Protein AF-A0A2N2DV32-F1 (afdb_monomer_lite)

Sequence (86 aa):
MTPSDPATRKPLCGTLKGAGIRLEKGTARSCDKCKLGAPDSNVPGKGQCVALRNKMGVIWKRFIPDYYNMTCDHFEEGEIDFREHV

Structure (mmCIF, N/CA/C/O backbone):
data_AF-A0A2N2DV32-F1
#
_entry.id   AF-A0A2N2DV32-F1
#
loop_
_atom_site.group_PDB
_atom_site.id
_atom_site.type_symbol
_atom_site.label_atom_id
_atom_site.label_alt_id
_atom_site.label_comp_id
_atom_site.label_asym_id
_atom_site.label_entity_id
_atom_site.label_seq_id
_atom_site.pdbx_PDB_ins_code
_atom_site.Cartn_x
_atom_site.Cartn_y
_atom_site.Cartn_z
_atom_site.occupancy
_atom_site.B_iso_or_equiv
_atom_site.auth_seq_id
_atom_site.auth_comp_id
_atom_site.auth_asym_id
_atom_site.auth_atom_id
_atom_site.pdbx_PDB_model_num
ATOM 1 N N . MET A 1 1 ? -12.165 32.1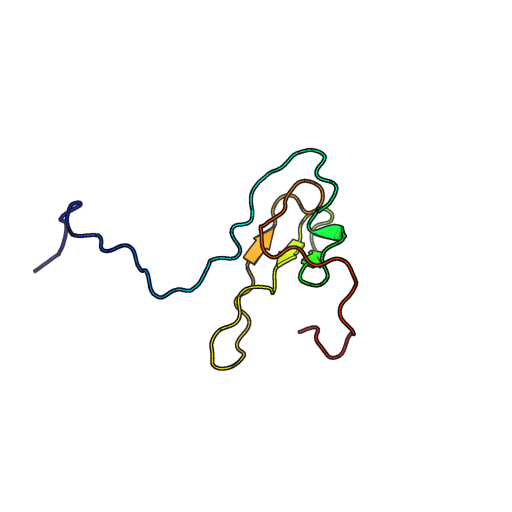40 -22.773 1.00 41.12 1 MET A N 1
ATOM 2 C CA . MET A 1 1 ? -13.160 31.048 -22.838 1.00 41.12 1 MET A CA 1
ATOM 3 C C . MET A 1 1 ? -12.822 30.041 -21.748 1.00 41.12 1 MET A C 1
ATOM 5 O O . MET A 1 1 ? -11.940 29.215 -21.929 1.00 41.12 1 MET A O 1
ATOM 9 N N . THR A 1 2 ? -13.422 30.202 -20.573 1.00 51.91 2 THR A N 1
ATOM 10 C CA . THR A 1 2 ? -13.243 29.344 -19.390 1.00 51.91 2 THR A CA 1
ATOM 11 C C . THR A 1 2 ? -14.244 28.188 -19.432 1.00 51.91 2 THR A C 1
ATOM 13 O O . THR A 1 2 ? -15.438 28.465 -1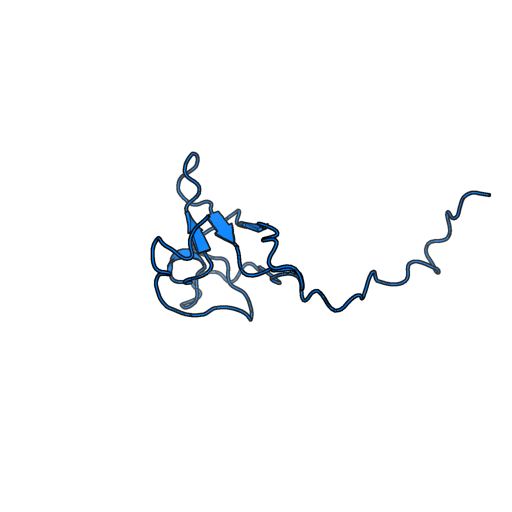9.544 1.00 51.91 2 THR A O 1
ATOM 16 N N . PRO A 1 3 ? -13.821 26.917 -19.329 1.00 47.06 3 PRO A N 1
ATOM 17 C CA . PRO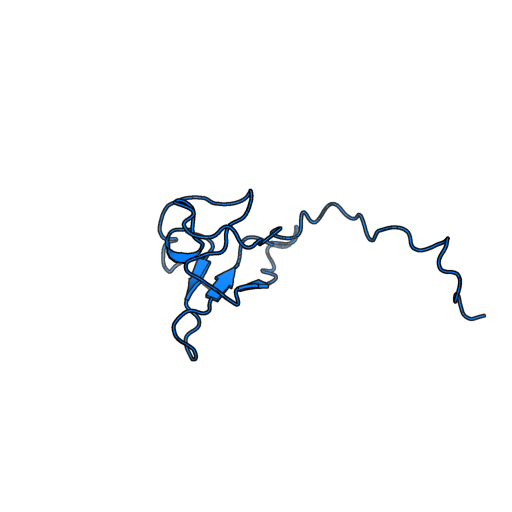 A 1 3 ? -14.755 25.806 -19.239 1.00 47.06 3 PRO A CA 1
ATOM 18 C C . PRO A 1 3 ? -15.132 25.589 -17.769 1.00 47.06 3 PRO A C 1
ATOM 20 O O . PRO A 1 3 ? -14.446 24.883 -17.032 1.00 47.06 3 PRO A O 1
ATOM 23 N N . SER A 1 4 ? -16.216 26.238 -17.344 1.00 54.41 4 SER A N 1
ATOM 24 C CA . SER A 1 4 ? -16.787 26.139 -15.992 1.00 54.41 4 SER A CA 1
ATOM 25 C C . SER A 1 4 ? -17.954 25.145 -15.902 1.00 54.41 4 SER A C 1
ATOM 27 O O . SER A 1 4 ? -18.636 25.110 -14.881 1.00 54.41 4 SER A O 1
ATOM 29 N N . ASP A 1 5 ? -18.208 24.346 -16.945 1.00 45.59 5 ASP A N 1
ATOM 30 C CA . ASP A 1 5 ? -19.374 23.461 -16.988 1.00 45.59 5 ASP A CA 1
ATOM 31 C C . ASP A 1 5 ? -19.145 22.139 -16.228 1.00 45.59 5 ASP A C 1
ATOM 33 O O . ASP A 1 5 ? -18.244 21.362 -16.570 1.00 45.59 5 ASP A O 1
ATOM 37 N N . PRO A 1 6 ? -19.976 21.817 -15.217 1.00 54.88 6 PRO A N 1
ATOM 38 C CA . PRO A 1 6 ? -19.868 20.573 -14.455 1.00 54.88 6 PRO A CA 1
ATOM 39 C C . PRO A 1 6 ? -20.283 19.325 -15.255 1.00 54.88 6 PRO A C 1
ATOM 41 O O . PRO A 1 6 ? -19.918 18.218 -14.864 1.00 54.88 6 PRO A O 1
ATOM 44 N N . ALA A 1 7 ? -20.991 19.482 -16.381 1.00 53.44 7 ALA A N 1
ATOM 45 C CA . ALA A 1 7 ? -21.476 18.379 -17.221 1.00 53.44 7 ALA A CA 1
ATOM 46 C C . ALA A 1 7 ? -20.419 17.813 -18.192 1.00 53.44 7 ALA A C 1
ATOM 48 O O . ALA A 1 7 ? -20.586 16.715 -18.719 1.00 53.44 7 ALA A O 1
ATOM 49 N N . THR A 1 8 ? -19.312 18.529 -18.409 1.00 46.03 8 THR A N 1
ATOM 50 C CA . THR A 1 8 ? -18.267 18.164 -19.385 1.00 46.03 8 THR A CA 1
ATOM 51 C C . THR A 1 8 ? -16.997 17.628 -18.733 1.00 46.03 8 THR A C 1
ATOM 53 O O . THR A 1 8 ? -15.978 17.450 -19.407 1.00 46.03 8 THR A O 1
ATOM 56 N N . ARG A 1 9 ? -17.032 17.322 -17.427 1.00 47.09 9 ARG A N 1
ATOM 57 C CA . ARG A 1 9 ? -15.957 16.571 -16.771 1.00 47.09 9 ARG A CA 1
ATOM 58 C C . ARG A 1 9 ? -15.972 15.141 -17.304 1.00 47.09 9 ARG A C 1
ATOM 60 O O . ARG A 1 9 ? -16.528 14.241 -16.682 1.00 47.09 9 ARG A O 1
ATOM 67 N N . LYS A 1 10 ? -15.327 14.918 -18.455 1.00 44.47 10 LYS A N 1
ATOM 68 C CA . LYS A 1 10 ? -14.823 13.587 -18.801 1.00 44.47 10 LYS A CA 1
ATOM 69 C C . LYS A 1 10 ? -14.072 13.089 -17.563 1.00 44.47 10 LYS A C 1
ATOM 71 O O . LYS A 1 10 ? -13.171 13.804 -17.109 1.00 44.47 10 LYS A O 1
ATOM 76 N N . PRO A 1 11 ? -14.397 11.912 -16.997 1.00 46.25 11 PRO A N 1
ATOM 77 C CA . PRO A 1 11 ? -13.451 11.290 -16.091 1.00 46.25 11 PRO A CA 1
ATOM 78 C C . PRO A 1 11 ? -12.135 11.219 -16.866 1.00 46.25 11 PRO A C 1
ATOM 80 O O . PRO A 1 11 ? -12.138 10.884 -18.054 1.00 46.25 11 PRO A O 1
ATOM 83 N N . LEU A 1 12 ? -11.027 11.600 -16.234 1.00 49.03 12 LEU A N 1
ATOM 84 C CA . LEU A 1 12 ? -9.678 11.393 -16.757 1.00 49.03 12 LEU A CA 1
ATOM 85 C C . LEU A 1 12 ? -9.417 9.876 -16.814 1.00 49.03 12 LEU A C 1
ATOM 87 O O . LEU A 1 12 ? -8.592 9.338 -16.090 1.00 49.03 12 LEU A O 1
ATOM 91 N N . CYS A 1 13 ? -10.180 9.159 -17.635 1.00 39.09 13 CYS A N 1
ATOM 92 C CA . CYS A 1 13 ? -10.088 7.735 -17.878 1.00 39.09 13 CYS A CA 1
ATOM 93 C C . CYS A 1 13 ? -9.127 7.537 -19.052 1.00 39.09 13 CYS A C 1
ATOM 95 O O . CYS A 1 13 ? -9.482 7.067 -20.127 1.00 39.09 13 CYS A O 1
ATOM 97 N N . GLY A 1 14 ? -7.878 7.947 -18.836 1.00 36.09 14 GLY A N 1
ATOM 98 C CA . GLY A 1 14 ? -6.800 7.040 -19.184 1.00 36.09 14 GLY A CA 1
ATOM 99 C C . GLY A 1 14 ? -6.818 5.957 -18.113 1.00 36.09 14 GLY A C 1
ATOM 100 O O . GLY A 1 14 ? -6.926 6.278 -16.933 1.00 36.09 14 GLY A O 1
ATOM 101 N N . THR A 1 15 ? -6.775 4.695 -18.515 1.00 40.03 15 THR A N 1
ATOM 102 C CA . THR A 1 15 ? -6.838 3.475 -17.695 1.00 40.03 15 THR A CA 1
ATOM 103 C C . THR A 1 15 ? -5.653 3.324 -16.728 1.00 40.03 15 THR A C 1
ATOM 105 O O . THR A 1 15 ? -5.024 2.276 -16.644 1.00 40.03 15 THR A O 1
ATOM 108 N N . LEU A 1 16 ? -5.300 4.367 -15.987 1.00 43.88 16 LEU A N 1
ATOM 109 C CA . LEU A 1 16 ? -4.546 4.240 -14.758 1.00 43.88 16 LEU A CA 1
ATOM 110 C C . LEU A 1 16 ? -5.583 3.828 -13.724 1.00 43.88 16 LEU A C 1
ATOM 112 O O . LEU A 1 16 ? -6.272 4.679 -13.161 1.00 43.88 16 LEU A O 1
ATOM 116 N N . LYS A 1 17 ? -5.737 2.514 -13.511 1.00 49.16 17 LYS A N 1
ATOM 117 C CA . LYS A 1 17 ? -6.314 2.017 -12.261 1.00 49.16 17 LYS A CA 1
ATOM 118 C C . LYS A 1 17 ? -5.487 2.677 -11.159 1.00 49.16 17 LYS A C 1
ATOM 120 O O . LYS A 1 17 ? -4.359 2.269 -10.899 1.00 49.16 17 LYS A O 1
ATOM 125 N N . GLY A 1 18 ? -5.978 3.784 -10.598 1.00 54.47 18 GLY A N 1
ATOM 126 C CA . GLY A 1 18 ? -5.401 4.327 -9.380 1.00 54.47 18 GLY A CA 1
ATOM 127 C C . GLY A 1 18 ? -5.359 3.176 -8.388 1.00 54.47 18 GLY A C 1
ATOM 128 O O . GLY A 1 18 ? -6.258 2.338 -8.417 1.00 54.47 18 GLY A O 1
ATOM 129 N N . ALA A 1 19 ? -4.335 3.116 -7.538 1.00 60.72 19 ALA A N 1
ATOM 130 C CA . ALA A 1 19 ? -4.149 1.983 -6.635 1.00 60.72 19 ALA A CA 1
ATOM 131 C C . ALA A 1 19 ? -5.383 1.677 -5.760 1.00 60.72 19 ALA A C 1
ATOM 133 O O . ALA A 1 19 ? -5.392 0.651 -5.107 1.00 60.72 19 ALA A O 1
ATOM 134 N N . GLY A 1 20 ? -6.428 2.522 -5.749 1.00 79.06 20 GLY A N 1
ATOM 135 C CA . GLY A 1 20 ? -7.749 2.158 -5.230 1.00 79.06 20 GLY A CA 1
ATOM 136 C C . GLY A 1 20 ? -7.712 1.855 -3.741 1.00 79.06 20 GLY A C 1
ATOM 137 O O . GLY A 1 20 ? -8.513 1.060 -3.256 1.00 79.06 20 GLY A O 1
ATOM 138 N N . ILE A 1 21 ? -6.734 2.448 -3.050 1.00 88.50 21 ILE A N 1
ATOM 139 C CA . ILE A 1 21 ? -6.455 2.195 -1.646 1.00 88.50 21 ILE A CA 1
ATOM 140 C C . ILE A 1 21 ? -7.664 2.667 -0.855 1.00 88.50 21 ILE A C 1
ATOM 142 O O . ILE A 1 21 ? -8.043 3.839 -0.909 1.00 88.50 21 ILE A O 1
ATOM 146 N N . ARG A 1 22 ? -8.277 1.730 -0.145 1.00 92.38 22 ARG A N 1
ATOM 147 C CA . ARG A 1 22 ? -9.502 1.927 0.620 1.00 92.38 22 ARG A CA 1
ATOM 148 C C . ARG A 1 22 ? -9.310 1.409 2.034 1.00 92.38 22 ARG A C 1
ATOM 150 O O . ARG A 1 22 ? -8.497 0.520 2.276 1.00 92.38 22 ARG A O 1
ATOM 157 N N . LEU A 1 23 ? -10.063 1.989 2.959 1.00 92.00 23 LEU A N 1
ATOM 158 C CA . LEU A 1 23 ? -10.095 1.541 4.342 1.00 92.00 23 LEU A CA 1
ATOM 159 C C . LEU A 1 23 ? -10.928 0.259 4.443 1.00 92.00 23 LEU A C 1
ATOM 161 O O . LEU A 1 23 ? -12.098 0.251 4.071 1.00 92.00 23 LEU A O 1
ATOM 165 N N . GLU A 1 24 ? -10.327 -0.795 4.979 1.00 91.81 24 GLU A N 1
ATOM 166 C CA . GLU A 1 24 ? -10.961 -2.081 5.256 1.00 91.81 24 GLU A CA 1
ATOM 167 C C . GLU A 1 24 ? -10.453 -2.550 6.626 1.00 91.81 24 GLU A C 1
ATOM 169 O O . GLU A 1 24 ? -9.415 -3.197 6.751 1.00 91.81 24 GLU A O 1
ATOM 174 N N . LYS A 1 25 ? -11.149 -2.131 7.690 1.00 90.88 25 LYS A N 1
ATOM 175 C CA . LYS A 1 25 ? -10.706 -2.368 9.072 1.00 90.88 25 LYS A CA 1
ATOM 176 C C . LYS A 1 25 ? -10.576 -3.864 9.353 1.00 90.88 25 LYS A C 1
ATOM 178 O O . LYS A 1 25 ? -11.517 -4.612 9.101 1.00 90.88 25 LYS A O 1
ATOM 183 N N . GLY A 1 26 ? -9.436 -4.276 9.909 1.00 88.00 26 GLY A N 1
ATOM 184 C CA . GLY A 1 26 ? -9.169 -5.685 10.211 1.00 88.00 26 GLY A CA 1
ATOM 185 C C . GLY A 1 26 ? -8.993 -6.569 8.973 1.00 88.00 26 GLY A C 1
ATOM 186 O O . GLY A 1 26 ? -9.165 -7.783 9.062 1.00 88.00 26 GLY A O 1
ATOM 187 N N . THR A 1 27 ? -8.680 -5.984 7.814 1.00 89.75 27 THR A N 1
ATOM 188 C CA . THR A 1 27 ? -8.383 -6.759 6.608 1.00 89.75 27 THR A CA 1
ATOM 189 C C . THR A 1 27 ? -7.137 -7.621 6.804 1.00 89.75 27 THR A C 1
ATOM 191 O O . THR A 1 27 ? -6.121 -7.176 7.332 1.00 89.75 27 THR A O 1
ATOM 194 N N . ALA A 1 28 ? -7.192 -8.870 6.339 1.00 90.88 28 ALA A N 1
ATOM 195 C CA . ALA A 1 28 ? -6.026 -9.753 6.326 1.00 90.88 28 ALA A CA 1
ATOM 196 C C . ALA A 1 28 ? -4.978 -9.332 5.277 1.00 90.88 28 ALA A C 1
ATOM 198 O O . ALA A 1 28 ? -3.833 -9.771 5.349 1.00 90.88 28 ALA A O 1
ATOM 199 N N . ARG A 1 29 ? -5.379 -8.480 4.321 1.00 92.75 29 ARG A N 1
ATOM 200 C CA . ARG A 1 29 ? -4.605 -8.027 3.154 1.00 92.75 29 ARG A CA 1
ATOM 201 C C . ARG A 1 29 ? -4.140 -6.580 3.308 1.00 92.75 29 ARG A C 1
ATOM 203 O O . ARG A 1 29 ? -4.262 -5.769 2.387 1.00 92.75 29 ARG A O 1
ATOM 210 N N . SER A 1 30 ? -3.719 -6.225 4.507 1.00 93.38 30 SER A N 1
ATOM 211 C CA . SER A 1 30 ? -3.305 -4.873 4.855 1.00 93.38 30 SER A CA 1
ATOM 212 C C . SER A 1 30 ? -2.037 -4.465 4.096 1.00 93.38 30 SER A C 1
ATOM 214 O O . SER A 1 30 ? -1.237 -5.306 3.681 1.00 93.38 30 SER A O 1
ATOM 216 N N . CYS A 1 31 ? -1.871 -3.163 3.854 1.00 91.62 31 CYS A N 1
ATOM 217 C CA . CYS A 1 31 ? -0.740 -2.631 3.091 1.00 91.62 31 CYS A CA 1
ATOM 218 C C . CYS A 1 31 ? 0.628 -2.967 3.707 1.00 91.62 31 CYS A C 1
ATOM 220 O O . CYS A 1 31 ? 1.600 -3.018 2.962 1.00 91.62 31 CYS A O 1
ATOM 222 N N . ASP A 1 32 ? 0.697 -3.230 5.012 1.00 91.06 32 ASP A N 1
ATOM 223 C CA . ASP A 1 32 ? 1.896 -3.699 5.720 1.00 91.06 32 ASP A CA 1
ATOM 224 C C . ASP A 1 32 ? 2.432 -5.049 5.248 1.00 91.06 32 ASP A C 1
ATOM 226 O O . ASP A 1 32 ? 3.637 -5.269 5.296 1.00 91.06 32 ASP A O 1
ATOM 230 N N . LYS A 1 33 ? 1.558 -5.920 4.746 1.00 91.62 33 LYS A N 1
ATOM 231 C CA . LYS A 1 33 ? 1.909 -7.241 4.205 1.00 91.62 33 LYS A CA 1
ATOM 232 C C . LYS A 1 33 ? 2.046 -7.243 2.686 1.00 91.62 33 LYS A C 1
ATOM 234 O O . LYS A 1 33 ? 2.296 -8.284 2.080 1.00 91.62 33 LYS A O 1
ATOM 239 N N . CYS A 1 34 ? 1.783 -6.102 2.056 1.00 91.19 34 CYS A N 1
ATOM 240 C CA . CYS A 1 34 ? 1.801 -5.974 0.613 1.00 91.19 34 CYS A CA 1
ATOM 241 C C . CYS A 1 34 ? 3.224 -5.698 0.144 1.00 91.19 34 CYS A C 1
ATOM 243 O O . CYS A 1 34 ? 3.832 -4.717 0.564 1.00 91.19 34 CYS A O 1
ATOM 245 N N . LYS A 1 35 ? 3.695 -6.454 -0.847 1.00 90.31 35 LYS A N 1
ATOM 246 C CA . LYS A 1 35 ? 5.019 -6.255 -1.451 1.00 90.31 35 LYS A CA 1
ATOM 247 C C . LYS A 1 35 ? 5.186 -4.873 -2.095 1.00 90.31 35 LYS A C 1
ATOM 249 O O . LYS A 1 35 ? 6.288 -4.391 -2.300 1.00 90.31 35 LYS A O 1
ATOM 254 N N . LEU A 1 36 ? 4.074 -4.233 -2.458 1.00 89.00 36 LEU A N 1
ATOM 255 C CA . LEU A 1 36 ? 4.040 -2.901 -3.070 1.00 89.00 36 LEU A CA 1
ATOM 256 C C . LEU A 1 36 ? 3.857 -1.782 -2.030 1.00 89.00 36 LEU A C 1
ATOM 258 O O . LEU A 1 36 ? 3.749 -0.612 -2.413 1.00 89.00 36 LEU A O 1
ATOM 262 N N . GLY A 1 37 ? 3.753 -2.134 -0.749 1.00 88.94 37 GLY A N 1
ATOM 263 C CA . GLY A 1 37 ? 3.722 -1.218 0.379 1.00 88.94 37 GLY A CA 1
ATOM 264 C C . GLY A 1 37 ? 5.122 -1.039 0.954 1.00 88.94 37 GLY A C 1
ATOM 265 O O . GLY A 1 37 ? 5.843 -2.004 1.168 1.00 88.94 37 GLY A O 1
ATOM 266 N N . ALA A 1 38 ? 5.502 0.209 1.200 1.00 89.44 38 ALA A N 1
ATOM 267 C CA . ALA A 1 38 ? 6.686 0.545 1.973 1.00 89.44 38 ALA A CA 1
ATOM 268 C C . ALA A 1 38 ? 6.266 1.400 3.177 1.00 89.44 38 ALA A C 1
ATOM 270 O O . ALA A 1 38 ? 5.446 2.313 3.007 1.00 89.44 38 ALA A O 1
ATOM 271 N N . PRO A 1 39 ? 6.802 1.150 4.381 1.00 90.38 39 PRO A N 1
ATOM 272 C CA . PRO A 1 39 ? 6.533 1.997 5.534 1.00 90.38 39 PRO A CA 1
ATOM 273 C C . PRO A 1 39 ? 7.092 3.407 5.307 1.00 90.38 39 PRO A C 1
ATOM 275 O O . PRO A 1 39 ? 8.127 3.594 4.664 1.00 90.38 39 PRO A O 1
ATOM 278 N N . ASP A 1 40 ? 6.405 4.420 5.833 1.00 89.25 40 ASP A N 1
ATOM 279 C CA . ASP A 1 40 ? 6.934 5.780 5.833 1.00 89.25 40 ASP A CA 1
ATOM 280 C C . ASP A 1 40 ? 8.104 5.884 6.820 1.00 89.25 40 ASP A C 1
ATOM 282 O O . ASP A 1 40 ? 8.001 5.459 7.970 1.00 89.25 40 ASP A O 1
ATOM 286 N N . SER A 1 41 ? 9.224 6.453 6.373 1.00 87.31 41 SER A N 1
ATOM 287 C CA . SER A 1 41 ? 10.446 6.537 7.182 1.00 87.31 41 SER A CA 1
ATOM 288 C C . SER A 1 41 ? 10.336 7.515 8.354 1.00 87.31 41 SER A C 1
ATOM 290 O O . SER A 1 41 ? 11.115 7.416 9.297 1.00 87.31 41 SER A O 1
ATOM 292 N N . ASN A 1 42 ? 9.402 8.469 8.298 1.00 89.31 42 ASN A N 1
ATOM 293 C CA . ASN A 1 42 ? 9.288 9.543 9.284 1.00 89.31 42 ASN A CA 1
ATOM 294 C C . ASN A 1 42 ? 8.133 9.315 10.260 1.00 89.31 42 ASN A C 1
ATOM 296 O O . ASN A 1 42 ? 8.234 9.693 11.426 1.00 89.31 42 ASN A O 1
ATOM 300 N N . VAL A 1 43 ? 7.018 8.744 9.789 1.00 88.19 43 VAL A N 1
ATOM 301 C CA . VAL A 1 43 ? 5.804 8.577 10.596 1.00 88.19 43 VAL A CA 1
ATOM 302 C C . VAL A 1 43 ? 5.410 7.102 10.692 1.00 88.19 43 VAL A C 1
ATOM 304 O O . VAL A 1 43 ? 4.854 6.556 9.734 1.00 88.19 43 VAL A O 1
ATOM 307 N N . PRO A 1 44 ? 5.610 6.459 11.859 1.00 86.25 44 PRO A N 1
ATOM 308 C CA . PRO A 1 44 ? 5.204 5.074 12.047 1.00 86.25 44 PRO A CA 1
ATOM 309 C C . PRO A 1 44 ? 3.684 4.930 11.883 1.00 86.25 44 PRO A C 1
ATOM 311 O O . PRO A 1 44 ? 2.905 5.766 12.341 1.00 86.25 44 PRO A O 1
ATOM 314 N N . GLY A 1 45 ? 3.261 3.863 11.204 1.00 89.25 45 GLY A N 1
ATOM 315 C CA . GLY A 1 45 ? 1.851 3.573 10.912 1.00 89.25 45 GLY A CA 1
ATOM 316 C C . GLY A 1 45 ? 1.300 4.208 9.636 1.00 89.25 45 GLY A C 1
ATOM 317 O O . GLY A 1 45 ? 0.152 3.951 9.272 1.00 89.25 45 GLY A O 1
ATOM 318 N N . LYS A 1 46 ? 2.122 4.980 8.921 1.00 93.50 46 LYS A N 1
ATOM 319 C CA . LYS A 1 46 ? 1.834 5.449 7.563 1.00 93.50 46 LYS A CA 1
ATOM 320 C C . LYS A 1 46 ? 2.721 4.724 6.560 1.00 93.50 46 LYS A C 1
ATOM 322 O O . LYS A 1 46 ? 3.726 4.121 6.929 1.00 93.50 46 LYS A O 1
ATOM 327 N N . GLY A 1 47 ? 2.343 4.785 5.289 1.00 92.44 47 GLY A N 1
ATOM 328 C CA . GLY A 1 47 ? 3.085 4.107 4.234 1.00 92.44 47 GLY A CA 1
ATOM 329 C C . GLY A 1 47 ? 2.995 4.778 2.874 1.00 92.44 47 GLY A C 1
ATOM 330 O O . GLY A 1 47 ? 2.301 5.776 2.665 1.00 92.44 47 GLY A O 1
ATOM 331 N N . GLN A 1 48 ? 3.712 4.190 1.928 1.00 91.00 48 GLN A N 1
ATOM 332 C CA . GLN A 1 48 ? 3.763 4.576 0.529 1.00 91.00 48 GLN A CA 1
ATOM 333 C C . GLN A 1 48 ? 3.461 3.343 -0.323 1.00 91.00 48 GLN A C 1
ATOM 335 O O . GLN A 1 48 ? 4.062 2.291 -0.148 1.00 91.00 48 GLN A O 1
ATOM 340 N N . CYS A 1 49 ? 2.530 3.470 -1.263 1.00 90.31 49 CYS A N 1
ATOM 341 C CA . CYS A 1 49 ? 2.216 2.437 -2.242 1.00 90.31 49 CYS A CA 1
ATOM 342 C C . CYS A 1 49 ? 2.915 2.748 -3.567 1.00 90.31 49 CYS A C 1
ATOM 344 O O . CYS A 1 49 ? 2.781 3.858 -4.096 1.00 90.31 49 CYS A O 1
ATOM 346 N N . VAL A 1 50 ? 3.617 1.756 -4.119 1.00 89.25 50 VAL A N 1
ATOM 347 C CA . VAL A 1 50 ? 4.342 1.836 -5.401 1.00 89.25 50 VAL A CA 1
ATOM 348 C C . VAL A 1 50 ? 3.663 1.058 -6.538 1.00 89.25 50 VAL A C 1
ATOM 350 O O . VAL A 1 50 ? 4.250 0.878 -7.605 1.00 89.25 50 VAL A O 1
ATOM 353 N N . ALA A 1 51 ? 2.416 0.615 -6.341 1.00 87.12 51 ALA A N 1
ATOM 354 C CA . ALA A 1 51 ? 1.671 -0.170 -7.331 1.00 87.12 51 ALA A CA 1
ATOM 355 C C . ALA A 1 51 ? 1.398 0.597 -8.636 1.00 87.12 51 ALA A C 1
ATOM 357 O O . ALA A 1 51 ? 1.308 0.004 -9.710 1.00 87.12 51 ALA A O 1
ATOM 358 N N . LEU A 1 52 ? 1.268 1.925 -8.562 1.00 85.38 52 LEU A N 1
ATOM 359 C CA . LEU A 1 52 ? 0.989 2.742 -9.736 1.00 85.38 52 LEU A CA 1
ATOM 360 C C . LEU A 1 52 ? 2.284 3.046 -10.499 1.00 85.38 52 LEU A C 1
ATOM 362 O O . LEU A 1 52 ? 3.070 3.904 -10.093 1.00 85.38 52 LEU A O 1
ATOM 366 N N . ARG A 1 53 ? 2.474 2.367 -11.633 1.00 84.12 53 ARG A N 1
ATOM 367 C CA . ARG A 1 53 ? 3.593 2.578 -12.562 1.00 84.12 53 ARG A CA 1
ATOM 368 C C . ARG A 1 53 ? 3.070 3.018 -13.925 1.00 84.12 53 ARG A C 1
ATOM 370 O O . ARG A 1 53 ? 2.070 2.490 -14.410 1.00 84.12 53 ARG A O 1
ATOM 377 N N . ASN A 1 54 ? 3.718 4.002 -14.547 1.00 82.19 54 ASN A N 1
ATOM 378 C CA . ASN A 1 54 ? 3.395 4.370 -15.926 1.00 82.19 54 ASN A CA 1
ATOM 379 C C . ASN A 1 54 ? 4.068 3.402 -16.924 1.00 82.19 54 ASN A C 1
ATOM 381 O O . ASN A 1 54 ? 4.941 2.618 -16.556 1.00 82.19 54 ASN A O 1
ATOM 385 N N . LYS A 1 55 ? 3.697 3.473 -18.212 1.00 82.38 55 LYS A N 1
ATOM 386 C CA . LYS A 1 55 ? 4.287 2.623 -19.271 1.00 82.38 55 LYS A CA 1
ATOM 387 C C . LYS A 1 55 ? 5.806 2.800 -19.444 1.00 82.38 55 LYS A C 1
ATOM 389 O O . LYS A 1 55 ? 6.442 1.949 -20.047 1.00 82.38 55 LYS A O 1
ATOM 394 N N . MET A 1 56 ? 6.363 3.893 -18.927 1.00 85.62 56 MET A N 1
ATOM 395 C CA . MET A 1 56 ? 7.790 4.226 -18.966 1.00 85.62 56 MET A CA 1
ATOM 396 C C . MET A 1 56 ? 8.544 3.747 -17.710 1.00 85.62 56 MET A C 1
ATOM 398 O O . MET A 1 56 ? 9.723 4.046 -17.565 1.00 85.62 56 MET A O 1
ATOM 402 N N . GLY A 1 57 ? 7.876 3.056 -16.778 1.00 81.88 57 GLY A N 1
ATOM 403 C CA . GLY A 1 57 ? 8.475 2.559 -15.535 1.00 81.88 57 GLY A CA 1
ATOM 404 C C . GLY A 1 57 ? 8.545 3.572 -14.385 1.00 81.88 57 GLY A C 1
ATOM 405 O O . GLY A 1 57 ? 8.993 3.219 -13.298 1.00 81.88 57 GLY A O 1
ATOM 406 N N . VAL A 1 58 ? 8.064 4.807 -14.567 1.00 82.81 58 VAL A N 1
ATOM 407 C CA . VAL A 1 58 ? 8.026 5.820 -13.501 1.00 82.81 58 VAL A CA 1
ATOM 408 C C . VAL A 1 58 ? 6.994 5.422 -12.450 1.00 82.81 58 VAL A C 1
ATOM 410 O O . VAL A 1 58 ? 5.819 5.202 -12.762 1.00 82.81 58 VAL A O 1
ATOM 413 N N . ILE A 1 59 ? 7.436 5.387 -11.196 1.00 86.56 59 ILE A N 1
ATOM 414 C CA . ILE A 1 59 ? 6.617 5.040 -10.035 1.00 86.56 59 ILE A CA 1
ATOM 415 C C . ILE A 1 59 ? 5.916 6.291 -9.509 1.00 86.56 59 ILE A C 1
ATOM 417 O O . ILE A 1 59 ? 6.547 7.292 -9.176 1.00 86.56 59 ILE A O 1
ATOM 421 N N . TRP A 1 60 ? 4.591 6.228 -9.415 1.00 85.44 60 TRP A N 1
ATOM 422 C CA . TRP A 1 60 ? 3.753 7.294 -8.878 1.00 85.44 60 TRP A CA 1
ATOM 423 C C . TRP A 1 60 ? 3.291 6.901 -7.484 1.00 85.44 60 TRP A C 1
ATOM 425 O O . TRP A 1 60 ? 2.224 6.308 -7.310 1.00 85.44 60 TRP A O 1
ATOM 435 N N . LYS A 1 61 ? 4.110 7.244 -6.488 1.00 87.19 61 LYS A N 1
ATOM 436 C CA . LYS A 1 61 ? 3.841 6.903 -5.093 1.00 87.19 61 LYS A CA 1
ATOM 437 C C . LYS A 1 61 ? 2.470 7.427 -4.651 1.00 87.19 61 LYS A C 1
ATOM 439 O O . LYS A 1 61 ? 2.058 8.545 -4.985 1.00 87.19 61 LYS A O 1
ATOM 444 N N . ARG A 1 62 ? 1.745 6.601 -3.900 1.00 89.19 62 ARG A N 1
ATOM 445 C CA . ARG A 1 62 ? 0.488 6.972 -3.241 1.00 89.19 62 ARG A CA 1
ATOM 446 C C . ARG A 1 62 ? 0.662 6.886 -1.741 1.00 89.19 62 ARG A C 1
ATOM 448 O O . ARG A 1 62 ? 1.174 5.899 -1.235 1.00 89.19 62 ARG A O 1
ATOM 455 N N . PHE A 1 63 ? 0.240 7.929 -1.046 1.00 89.88 63 PHE A N 1
ATOM 456 C CA . PHE A 1 63 ? 0.307 7.980 0.403 1.00 89.88 63 PHE A CA 1
ATOM 457 C C . PHE A 1 63 ? -0.765 7.085 1.031 1.00 89.88 63 PHE A C 1
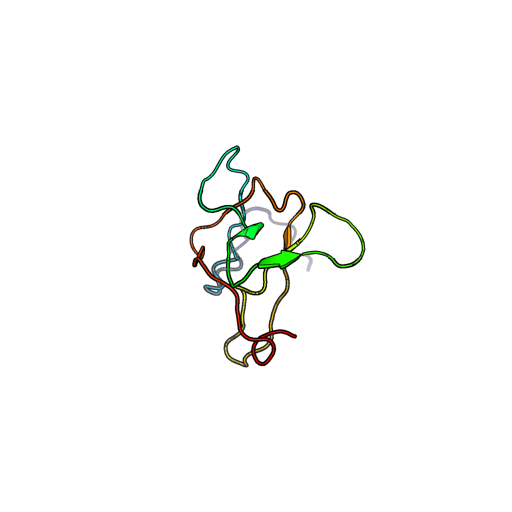ATOM 459 O O . PHE A 1 63 ? -1.916 7.102 0.592 1.00 89.88 63 PHE A O 1
ATOM 466 N N . ILE A 1 64 ? -0.381 6.328 2.056 1.00 92.06 64 ILE A N 1
ATOM 467 C CA . ILE A 1 64 ? -1.245 5.428 2.817 1.00 92.06 64 ILE A CA 1
ATOM 468 C C . ILE A 1 64 ? -1.371 6.006 4.233 1.00 92.06 64 ILE A C 1
ATOM 470 O O . ILE A 1 64 ? -0.404 5.948 4.995 1.00 92.06 64 ILE A O 1
ATOM 474 N N . PRO A 1 65 ? -2.520 6.602 4.594 1.00 90.62 65 PRO A N 1
ATOM 475 C CA . PRO A 1 65 ? -2.694 7.225 5.903 1.00 90.62 65 PRO A CA 1
ATOM 476 C C . PRO A 1 65 ? -2.801 6.219 7.056 1.00 90.62 65 PRO A C 1
ATOM 478 O O . PRO A 1 65 ? -2.422 6.570 8.169 1.00 90.62 65 PRO A O 1
ATOM 481 N N . ASP A 1 66 ? -3.299 5.007 6.798 1.00 91.56 66 ASP A N 1
ATOM 482 C CA . ASP A 1 66 ? -3.364 3.912 7.772 1.00 91.56 66 ASP A CA 1
ATOM 483 C C . ASP A 1 66 ? -2.802 2.639 7.132 1.00 91.56 66 ASP A C 1
ATOM 485 O O . ASP A 1 66 ? -3.451 1.980 6.319 1.00 91.56 66 ASP A O 1
ATOM 489 N N . TYR A 1 67 ? -1.549 2.334 7.457 1.00 91.62 67 TYR A N 1
ATOM 490 C CA . TYR A 1 67 ? -0.805 1.246 6.830 1.00 91.62 67 TYR A CA 1
ATOM 491 C C . TYR A 1 67 ? -1.334 -0.146 7.207 1.00 91.62 67 TYR A C 1
ATOM 493 O O . TYR A 1 67 ? -1.212 -1.084 6.422 1.00 91.62 67 TYR A O 1
ATOM 501 N N . TYR A 1 68 ? -1.986 -0.264 8.365 1.00 93.19 68 TYR A N 1
ATOM 502 C CA . TYR A 1 68 ? -2.422 -1.542 8.928 1.00 93.19 68 TYR A CA 1
ATOM 503 C C . TYR A 1 68 ? -3.887 -1.873 8.625 1.00 93.19 68 TYR A C 1
ATOM 505 O O . TYR A 1 68 ? -4.281 -3.030 8.719 1.00 93.19 68 TYR A O 1
ATOM 513 N N . ASN A 1 69 ? -4.711 -0.887 8.250 1.00 93.56 69 ASN A N 1
ATOM 514 C CA . ASN A 1 69 ? -6.145 -1.098 7.993 1.00 93.56 69 ASN A CA 1
ATOM 515 C C . ASN A 1 69 ? -6.595 -0.716 6.580 1.00 93.56 69 ASN A C 1
ATOM 517 O O . ASN A 1 69 ? -7.796 -0.656 6.308 1.00 93.56 69 ASN A O 1
ATOM 521 N N . MET A 1 70 ? -5.668 -0.414 5.675 1.00 92.56 70 MET A N 1
ATOM 522 C CA . MET A 1 70 ? -5.997 -0.136 4.279 1.00 92.56 70 MET A CA 1
ATOM 523 C C . MET A 1 70 ? -5.537 -1.260 3.362 1.00 92.56 70 MET A C 1
ATOM 525 O O . MET A 1 70 ? -4.538 -1.923 3.622 1.00 92.56 70 MET A O 1
ATOM 529 N N . THR A 1 71 ? -6.277 -1.457 2.275 1.00 93.62 71 THR A N 1
ATOM 530 C CA . THR A 1 71 ? -5.987 -2.461 1.246 1.00 93.62 71 THR A CA 1
ATOM 531 C C . THR A 1 71 ? -6.460 -1.985 -0.127 1.00 93.62 71 THR A C 1
ATOM 533 O O . THR A 1 71 ? -7.055 -0.911 -0.266 1.00 93.62 71 THR A O 1
ATOM 536 N N . CYS A 1 72 ? -6.184 -2.772 -1.163 1.00 90.69 72 CYS A N 1
ATOM 537 C CA . CYS A 1 72 ? -6.667 -2.546 -2.517 1.00 90.69 72 CYS A CA 1
ATOM 538 C C . CYS A 1 72 ? -6.771 -3.851 -3.314 1.00 90.69 72 CYS A C 1
ATOM 540 O O . CYS A 1 72 ? -6.346 -4.915 -2.869 1.00 90.69 72 CYS A O 1
ATOM 542 N N . ASP A 1 73 ? -7.290 -3.756 -4.537 1.00 89.25 73 ASP A N 1
ATOM 543 C CA . ASP A 1 73 ? -7.421 -4.907 -5.441 1.00 89.25 73 ASP A CA 1
ATOM 544 C C . ASP A 1 73 ? -6.084 -5.343 -6.067 1.00 89.25 73 ASP A C 1
ATOM 546 O O . ASP A 1 73 ? -6.024 -6.368 -6.737 1.00 89.25 73 ASP A O 1
ATOM 550 N N . HIS A 1 74 ? -5.016 -4.575 -5.838 1.00 86.69 74 HIS A N 1
ATOM 551 C CA . HIS A 1 74 ? -3.644 -4.868 -6.262 1.00 86.69 74 HIS A CA 1
ATOM 552 C C . HIS A 1 74 ? -2.788 -5.458 -5.130 1.00 86.69 74 HIS A C 1
ATOM 554 O O . HIS A 1 74 ? -1.562 -5.418 -5.209 1.00 86.69 74 HIS A O 1
ATOM 560 N N . PHE A 1 75 ? -3.410 -5.934 -4.046 1.00 89.12 75 PHE A N 1
ATOM 561 C CA . PH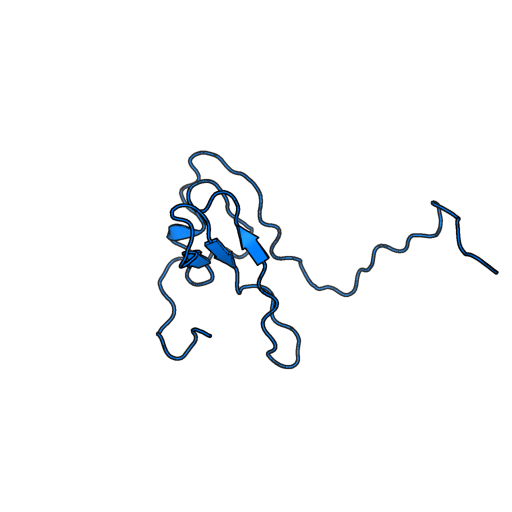E A 1 75 ? -2.682 -6.571 -2.953 1.00 89.12 75 PHE A CA 1
ATOM 562 C C . PHE A 1 75 ? -1.966 -7.829 -3.447 1.00 89.12 75 PHE A C 1
ATOM 564 O O . PHE A 1 75 ? -2.596 -8.742 -3.981 1.00 89.12 75 PHE A O 1
ATOM 571 N N . GLU A 1 76 ? -0.664 -7.880 -3.200 1.00 89.50 76 GLU A N 1
ATOM 572 C CA . GLU A 1 76 ? 0.169 -9.049 -3.436 1.00 89.50 76 GLU A CA 1
ATOM 573 C C . GLU A 1 76 ? 1.042 -9.253 -2.203 1.00 89.50 76 GLU A C 1
ATOM 575 O O . GLU A 1 76 ? 1.803 -8.360 -1.825 1.00 89.50 76 GLU A O 1
ATOM 580 N N . GLU A 1 77 ? 0.883 -10.404 -1.556 1.00 90.00 77 GLU A N 1
ATOM 581 C CA . GLU A 1 77 ? 1.609 -10.736 -0.335 1.00 90.00 77 GLU A CA 1
ATOM 582 C C . GLU A 1 77 ? 3.100 -10.932 -0.624 1.00 90.00 77 GLU A C 1
ATOM 584 O O . GLU A 1 77 ? 3.478 -11.542 -1.628 1.00 90.00 77 GLU A O 1
ATOM 589 N N . GLY A 1 78 ? 3.937 -10.410 0.269 1.00 85.62 78 GLY A N 1
ATOM 590 C CA . G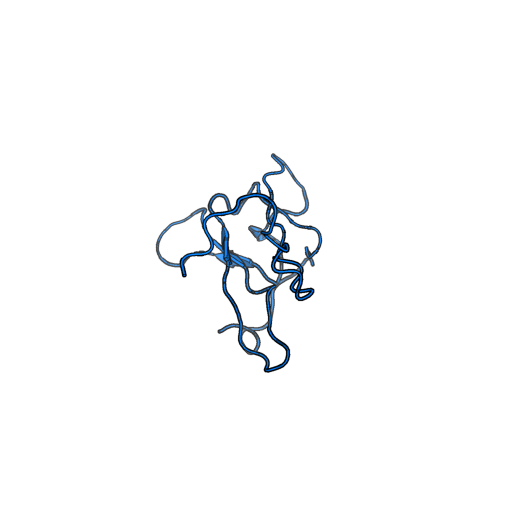LY A 1 78 ? 5.381 -10.613 0.248 1.00 85.62 78 GLY A CA 1
ATOM 591 C C . GLY A 1 78 ? 6.163 -9.331 0.493 1.00 85.62 78 GLY A C 1
ATOM 592 O O . GLY A 1 78 ? 5.599 -8.278 0.775 1.00 85.62 78 GLY A O 1
ATOM 593 N N . GLU A 1 79 ? 7.476 -9.429 0.339 1.00 72.38 79 GLU A N 1
ATOM 594 C CA . GLU A 1 79 ? 8.410 -8.307 0.389 1.00 72.38 79 GLU A CA 1
ATOM 595 C C . GLU A 1 79 ? 9.113 -8.221 -0.969 1.00 72.38 79 GLU A C 1
ATOM 597 O O . GLU A 1 79 ? 9.531 -9.242 -1.521 1.00 72.38 79 GLU A O 1
ATOM 602 N N . ILE A 1 80 ? 9.206 -7.024 -1.553 1.00 69.81 80 ILE A N 1
ATOM 603 C CA . ILE A 1 80 ? 10.023 -6.830 -2.759 1.00 69.81 80 ILE A CA 1
ATOM 604 C C . ILE A 1 80 ? 11.507 -6.787 -2.370 1.00 69.81 80 ILE A C 1
ATOM 606 O O . ILE A 1 80 ? 11.882 -6.207 -1.347 1.00 69.81 80 ILE A O 1
ATOM 610 N N . ASP A 1 81 ? 12.356 -7.378 -3.214 1.00 66.69 81 ASP A N 1
ATOM 611 C CA . ASP A 1 81 ? 13.811 -7.311 -3.058 1.00 66.69 81 ASP A CA 1
ATOM 612 C C . ASP A 1 81 ? 14.269 -5.839 -3.053 1.00 66.69 81 ASP A C 1
ATOM 614 O O . ASP A 1 81 ? 13.672 -4.974 -3.703 1.00 66.69 81 ASP A O 1
ATOM 618 N N . PHE A 1 82 ? 15.352 -5.526 -2.343 1.00 65.94 82 PHE A N 1
ATOM 619 C CA . PHE A 1 82 ? 15.886 -4.161 -2.237 1.00 65.94 82 PHE A CA 1
ATOM 620 C C . PHE A 1 82 ? 16.257 -3.561 -3.606 1.00 65.94 82 PHE A C 1
ATOM 622 O O . PHE A 1 82 ? 16.319 -2.345 -3.746 1.00 65.94 82 PHE A O 1
ATOM 629 N N . ARG A 1 83 ? 16.475 -4.397 -4.632 1.00 68.38 83 ARG A N 1
ATOM 630 C CA . ARG A 1 83 ? 16.715 -3.972 -6.023 1.00 68.38 83 ARG A CA 1
ATOM 631 C C . ARG A 1 83 ? 15.481 -3.413 -6.730 1.00 68.38 83 ARG A C 1
ATOM 633 O O . ARG A 1 83 ? 15.625 -2.680 -7.704 1.00 68.38 83 ARG A O 1
ATOM 640 N N . GLU A 1 84 ? 14.289 -3.796 -6.286 1.00 65.88 84 GLU A N 1
ATOM 641 C CA . GLU A 1 84 ? 13.014 -3.345 -6.854 1.00 65.88 84 GLU A CA 1
ATOM 642 C C . GLU A 1 84 ? 12.383 -2.197 -6.048 1.00 65.88 84 GLU A C 1
ATOM 644 O O . GLU A 1 84 ? 11.385 -1.602 -6.481 1.00 65.88 84 GLU A O 1
ATOM 649 N N . HIS A 1 85 ? 12.987 -1.877 -4.898 1.00 64.06 85 HIS A N 1
ATOM 650 C CA . HIS A 1 85 ? 12.734 -0.678 -4.109 1.00 64.06 85 HIS A CA 1
ATOM 651 C C . HIS A 1 85 ? 13.375 0.567 -4.757 1.00 64.06 85 HIS A C 1
ATOM 653 O O . HIS A 1 85 ? 14.348 0.469 -5.500 1.00 64.06 85 HIS A O 1
ATOM 659 N N . VAL A 1 86 ? 12.782 1.741 -4.494 1.00 59.06 86 VAL A N 1
ATOM 660 C CA . VAL A 1 86 ? 13.232 3.067 -4.978 1.00 59.06 86 VAL A CA 1
ATOM 661 C C . VAL A 1 86 ? 14.301 3.646 -4.074 1.00 59.06 86 VAL A C 1
ATOM 663 O O . VAL A 1 86 ? 14.023 3.681 -2.854 1.00 59.06 86 VAL A O 1
#

Foldseek 3Di:
DDPPDPVPPDPPPPPQPPQAKDFAAPDPLFQVQAQQWDADPPDGQKIWGQPGADPVRDTDIDIGNGRGGIHGPNGDGDHDDPVNPD

Secondary structure (DSSP, 8-state):
-----GGG-----SS------EE-TT-TT-GGGBTTEEE-SSSTT-EEE---B-TT--B--EEES-TTTEE-TT--BS---TTT--

Radius of gyration: 15.63 Å; chains: 1; bounding box: 38×42×35 Å

pLDDT: mean 77.85, std 17.83, range [36.09, 93.62]